Protein AF-A0A7Y6FH13-F1 (afdb_monomer_lite)

Secondary structure (DSSP, 8-state):
--------------S-------S-SS--HHHHHHHHHHS-SSGGG--S-HHHHHHHHHHHHHHHHHTSPPP-

Radius of gyration: 28.5 Å; chains: 1; bounding box: 38×63×66 Å

Structure (mmCIF, N/CA/C/O backbone):
data_AF-A0A7Y6FH13-F1
#
_entry.id   AF-A0A7Y6FH13-F1
#
loop_
_atom_site.group_PDB
_atom_site.id
_atom_site.type_symbol
_atom_site.label_atom_id
_atom_site.label_alt_id
_atom_site.label_comp_id
_atom_site.label_asym_id
_atom_site.label_entity_id
_atom_site.label_seq_id
_atom_site.pdbx_PDB_ins_code
_atom_site.Cartn_x
_atom_site.Cartn_y
_atom_site.Cartn_z
_atom_site.occupancy
_atom_site.B_iso_or_equiv
_atom_site.auth_seq_id
_atom_site.auth_comp_id
_atom_site.auth_asym_id
_atom_site.auth_atom_id
_atom_site.pdbx_PDB_model_num
ATOM 1 N N . MET A 1 1 ? 19.139 53.628 -51.979 1.00 41.25 1 MET A N 1
ATOM 2 C CA . MET A 1 1 ? 20.192 52.758 -51.418 1.00 41.25 1 MET A CA 1
ATOM 3 C C . MET A 1 1 ? 19.893 51.346 -51.878 1.00 41.25 1 MET A C 1
ATOM 5 O O . MET A 1 1 ? 18.775 50.901 -51.663 1.00 41.25 1 MET A O 1
ATOM 9 N N . ASN A 1 2 ? 20.829 50.732 -52.600 1.00 44.06 2 ASN A N 1
ATOM 10 C CA . ASN A 1 2 ? 20.714 49.379 -53.140 1.00 44.06 2 ASN A CA 1
ATOM 11 C C . ASN A 1 2 ? 21.233 48.389 -52.088 1.00 44.06 2 ASN A C 1
ATOM 13 O O . ASN A 1 2 ? 22.356 48.570 -51.626 1.00 44.06 2 ASN A O 1
ATOM 17 N N . TRP A 1 3 ? 20.434 47.391 -51.720 1.00 61.06 3 TRP A N 1
ATOM 18 C CA . TRP A 1 3 ? 20.872 46.229 -50.943 1.00 61.06 3 TRP A CA 1
ATOM 19 C C . TRP A 1 3 ? 20.476 44.994 -51.740 1.00 61.06 3 TRP A C 1
ATOM 21 O O . TRP A 1 3 ? 19.418 44.410 -51.536 1.00 61.06 3 TRP A O 1
ATOM 31 N N . ASP A 1 4 ? 21.319 44.691 -52.716 1.00 56.38 4 ASP A N 1
ATOM 32 C CA . ASP A 1 4 ? 21.306 43.458 -53.484 1.00 56.38 4 ASP A CA 1
ATOM 33 C C . ASP A 1 4 ? 22.523 42.672 -52.986 1.00 56.38 4 ASP A C 1
ATOM 35 O O . ASP A 1 4 ? 23.636 42.916 -53.441 1.00 56.38 4 ASP A O 1
ATOM 39 N N . GLU A 1 5 ? 22.342 41.831 -51.966 1.00 54.53 5 GLU A N 1
ATOM 40 C CA . GLU A 1 5 ? 23.303 40.778 -51.626 1.00 54.53 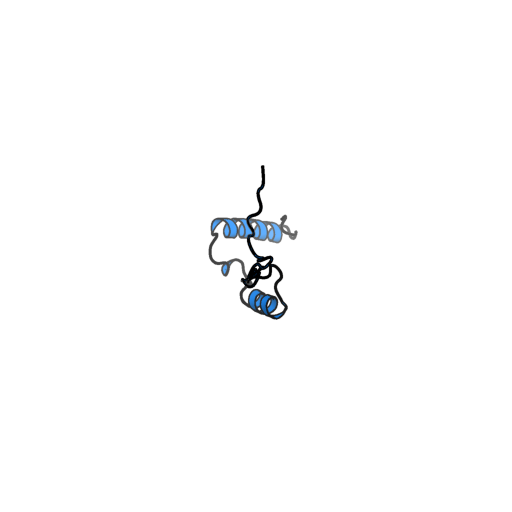5 GLU A CA 1
ATOM 41 C C . GLU A 1 5 ? 22.532 39.511 -51.249 1.00 54.53 5 GLU A C 1
ATOM 43 O O . GLU A 1 5 ? 21.916 39.374 -50.194 1.00 54.53 5 GLU A O 1
ATOM 48 N N . THR A 1 6 ? 22.550 38.599 -52.209 1.00 63.34 6 THR A N 1
ATOM 49 C CA . THR A 1 6 ? 22.097 37.216 -52.185 1.00 63.34 6 THR A CA 1
ATOM 50 C C . THR A 1 6 ? 22.716 36.414 -51.038 1.00 63.34 6 THR A C 1
ATOM 52 O O . THR A 1 6 ? 23.932 36.221 -51.007 1.00 63.34 6 THR A O 1
ATOM 55 N N . GLY A 1 7 ? 21.883 35.847 -50.169 1.00 55.31 7 GLY A N 1
ATOM 56 C CA . GLY A 1 7 ? 22.208 34.610 -49.459 1.00 55.31 7 GLY A CA 1
ATOM 57 C C . GLY A 1 7 ? 21.418 33.470 -50.105 1.00 55.31 7 GLY A C 1
ATOM 58 O O . GLY A 1 7 ? 20.191 33.577 -50.142 1.00 55.31 7 GLY A O 1
ATOM 59 N N . PRO A 1 8 ? 22.053 32.426 -50.665 1.00 51.88 8 PRO A N 1
ATOM 60 C CA . PRO A 1 8 ? 21.311 31.271 -51.140 1.00 51.88 8 PRO A CA 1
ATOM 61 C C . PRO A 1 8 ? 20.733 30.513 -49.940 1.00 51.88 8 PRO A C 1
ATOM 63 O O . PRO A 1 8 ? 21.427 30.258 -48.960 1.00 51.88 8 PRO A O 1
ATOM 66 N N . GLU A 1 9 ? 19.439 30.227 -50.045 1.00 58.84 9 GLU A N 1
ATOM 67 C CA . GLU A 1 9 ? 18.779 28.979 -49.660 1.00 58.84 9 GLU A CA 1
ATOM 68 C C . GLU A 1 9 ? 19.507 28.095 -48.635 1.00 58.84 9 GLU A C 1
ATOM 70 O O . GLU A 1 9 ? 20.488 27.444 -48.973 1.00 58.84 9 GLU A O 1
ATOM 75 N N . THR A 1 10 ? 18.918 27.956 -47.446 1.00 53.50 10 THR A N 1
ATOM 76 C CA . THR A 1 10 ? 18.652 26.634 -46.852 1.00 53.50 10 THR A CA 1
ATOM 77 C C . THR A 1 10 ? 17.424 26.752 -45.953 1.00 53.50 10 THR A C 1
ATOM 79 O O . THR A 1 10 ? 17.525 27.058 -44.765 1.00 53.50 10 THR A O 1
ATOM 82 N N . ASP A 1 11 ? 16.253 26.530 -46.542 1.00 59.66 11 ASP A N 1
ATOM 83 C CA . ASP A 1 11 ? 15.093 26.006 -45.824 1.00 59.66 11 ASP A CA 1
ATOM 84 C C . ASP A 1 11 ? 15.324 24.505 -45.620 1.00 59.66 11 ASP A C 1
ATOM 86 O O . ASP A 1 11 ? 14.807 23.699 -46.369 1.00 59.66 11 ASP A O 1
ATOM 90 N N . GLU A 1 12 ? 16.203 24.119 -44.696 1.00 61.31 12 GLU A N 1
ATOM 91 C CA . GLU A 1 12 ? 16.389 22.712 -44.333 1.00 61.31 12 GLU A CA 1
ATOM 92 C C . GLU A 1 12 ? 16.887 22.648 -42.882 1.00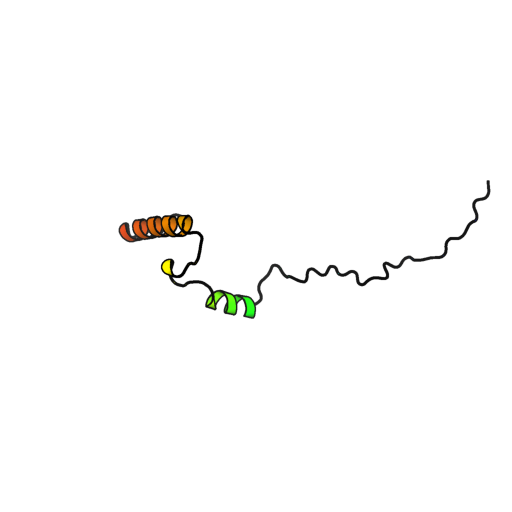 61.31 12 GLU A C 1
ATOM 94 O O . GLU A 1 12 ? 18.060 22.934 -42.614 1.00 61.31 12 GLU A O 1
ATOM 99 N N . PRO A 1 13 ? 16.068 22.232 -41.906 1.00 54.84 13 PRO A N 1
ATOM 100 C CA . PRO A 1 13 ? 16.624 21.582 -40.732 1.00 54.84 13 PRO A CA 1
ATOM 101 C C . PRO A 1 13 ? 17.270 20.255 -41.185 1.00 54.84 13 PRO A C 1
ATOM 103 O O . PRO A 1 13 ? 16.624 19.215 -41.183 1.00 54.84 13 PRO A O 1
ATOM 106 N N . THR A 1 14 ? 18.547 20.259 -41.598 1.00 60.75 14 THR A N 1
ATOM 107 C CA . THR A 1 14 ? 19.302 19.040 -41.980 1.00 60.75 14 THR A CA 1
ATOM 108 C C . THR A 1 14 ? 19.767 18.238 -40.755 1.00 60.75 14 THR A C 1
ATOM 110 O O . THR A 1 14 ? 20.936 17.889 -40.595 1.00 60.75 14 THR A O 1
ATOM 113 N N . GLY A 1 15 ? 18.839 17.935 -39.861 1.00 61.03 15 GLY A N 1
ATOM 114 C CA . GLY A 1 15 ? 19.002 16.921 -38.831 1.00 61.03 15 GLY A CA 1
ATOM 115 C C . GLY A 1 15 ? 17.719 16.108 -38.784 1.00 61.03 15 GLY A C 1
ATOM 116 O O .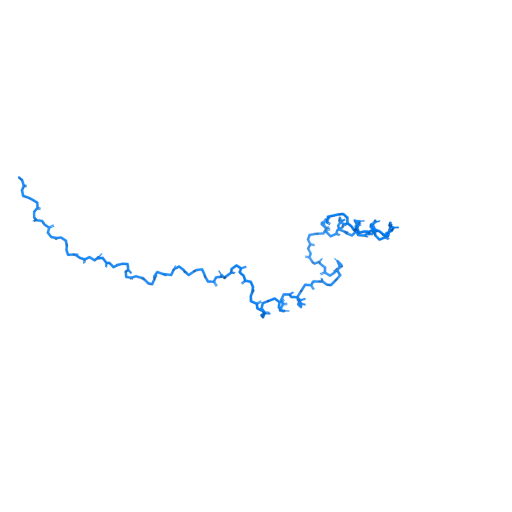 GLY A 1 15 ? 16.659 16.669 -39.067 1.00 61.03 15 GLY A O 1
ATOM 117 N N . PRO A 1 16 ? 17.759 14.811 -38.436 1.00 57.25 16 PRO A N 1
ATOM 118 C CA . PRO A 1 16 ? 16.522 14.129 -38.104 1.00 57.25 16 PRO A CA 1
ATOM 119 C C . PRO A 1 16 ? 15.883 14.976 -37.006 1.00 57.25 16 PRO A C 1
ATOM 121 O O . PRO A 1 16 ? 16.533 15.256 -35.993 1.00 57.25 16 PRO A O 1
ATOM 124 N N . VAL A 1 17 ? 14.660 15.460 -37.235 1.00 59.41 17 VAL A N 1
ATOM 125 C CA . VAL A 1 17 ? 13.853 16.050 -36.171 1.00 59.41 17 VAL A CA 1
ATOM 126 C C . VAL A 1 17 ? 13.485 14.874 -35.288 1.00 59.41 17 VAL A C 1
ATOM 128 O O . VAL A 1 17 ? 12.431 14.263 -35.421 1.00 59.41 17 VAL A O 1
ATOM 131 N N . PHE A 1 18 ? 14.436 14.482 -34.456 1.00 60.28 18 PHE A N 1
ATOM 132 C CA . PHE A 1 18 ? 14.194 13.608 -33.349 1.00 60.28 18 PHE A CA 1
ATOM 133 C C . PHE A 1 18 ? 13.351 14.431 -32.378 1.00 60.28 18 PHE A C 1
ATOM 135 O O . PHE A 1 18 ? 13.844 14.977 -31.394 1.00 60.28 18 PHE A O 1
ATOM 142 N N . ASP A 1 19 ? 12.045 14.464 -32.623 1.00 58.66 19 ASP A N 1
ATOM 143 C CA . ASP A 1 19 ? 11.085 14.385 -31.527 1.00 58.66 19 ASP A CA 1
ATOM 144 C C . ASP A 1 19 ? 11.245 12.972 -30.891 1.00 58.66 19 ASP A C 1
ATOM 146 O O . ASP A 1 19 ? 10.311 12.181 -30.826 1.00 58.66 19 ASP A O 1
ATOM 150 N N . ASP A 1 20 ? 12.484 12.599 -30.508 1.00 61.41 20 ASP A N 1
ATOM 151 C CA . ASP A 1 20 ? 12.872 11.317 -29.903 1.00 61.41 20 ASP A CA 1
ATOM 152 C C . ASP A 1 20 ? 12.547 11.405 -28.422 1.00 61.41 20 ASP A C 1
ATOM 154 O O . ASP A 1 20 ? 13.414 11.446 -27.539 1.00 61.41 20 ASP A O 1
ATOM 158 N N . ARG A 1 21 ? 11.262 11.390 -28.103 1.00 66.44 21 ARG A N 1
ATOM 159 C CA . ARG A 1 21 ? 10.903 10.796 -26.824 1.00 66.44 21 ARG A CA 1
ATOM 160 C C . ARG A 1 21 ? 11.088 9.290 -26.982 1.00 66.44 21 ARG A C 1
ATOM 162 O O . ARG A 1 21 ? 10.180 8.578 -27.373 1.00 66.44 21 ARG A O 1
ATOM 169 N N . LEU A 1 22 ? 12.304 8.833 -26.669 1.00 79.12 22 LEU A N 1
ATOM 170 C CA . LEU A 1 22 ? 12.713 7.422 -26.560 1.00 79.12 22 LEU A CA 1
ATOM 171 C C . LEU A 1 22 ? 11.873 6.609 -25.558 1.00 79.12 22 LEU A C 1
ATOM 173 O O . LEU A 1 22 ? 12.036 5.397 -25.465 1.00 79.12 22 LEU A O 1
ATOM 177 N N . VAL A 1 23 ? 11.033 7.278 -24.773 1.00 80.00 23 VAL A N 1
ATOM 178 C CA . VAL A 1 23 ? 10.176 6.697 -23.746 1.00 80.00 23 VAL A CA 1
ATOM 179 C C . VAL A 1 23 ? 8.741 7.097 -24.046 1.00 80.00 23 VAL A C 1
ATOM 181 O O . VAL A 1 23 ? 8.446 8.288 -24.194 1.00 80.00 23 VAL A O 1
ATOM 184 N N . ASP A 1 24 ? 7.872 6.094 -24.091 1.00 83.00 24 ASP A N 1
ATOM 185 C CA . ASP A 1 24 ? 6.428 6.274 -24.075 1.00 83.00 24 ASP A CA 1
ATOM 186 C C . ASP A 1 24 ? 5.931 6.385 -22.621 1.00 83.00 24 ASP A C 1
ATOM 188 O O . ASP A 1 24 ? 6.552 5.862 -21.693 1.00 83.00 24 ASP A O 1
ATOM 192 N N . ALA A 1 25 ? 4.850 7.133 -22.404 1.00 85.50 25 ALA A N 1
ATOM 193 C CA . ALA A 1 25 ? 4.217 7.241 -21.091 1.00 85.50 25 ALA A CA 1
ATOM 194 C C . ALA A 1 25 ? 3.279 6.059 -20.815 1.00 85.50 25 ALA A C 1
ATOM 196 O O . ALA A 1 25 ? 3.004 5.758 -19.651 1.00 85.50 25 ALA A O 1
ATOM 197 N N . ASP A 1 26 ? 2.785 5.422 -21.875 1.00 88.44 26 ASP A N 1
ATOM 198 C CA . ASP A 1 26 ? 1.919 4.260 -21.789 1.00 88.44 26 ASP A CA 1
ATOM 199 C C . ASP A 1 26 ? 2.757 2.974 -21.762 1.00 88.44 26 ASP A C 1
ATOM 201 O O . ASP A 1 26 ? 3.689 2.800 -22.544 1.00 88.44 26 ASP A O 1
ATOM 205 N N . ALA A 1 27 ? 2.407 2.062 -20.855 1.00 87.31 27 ALA A N 1
ATOM 206 C CA . ALA A 1 27 ? 2.974 0.720 -20.821 1.00 87.31 27 ALA A CA 1
ATOM 207 C C . ALA A 1 27 ? 2.256 -0.169 -21.840 1.00 87.31 27 ALA A C 1
ATOM 209 O O . ALA A 1 27 ? 1.019 -0.177 -21.900 1.00 87.31 27 ALA A O 1
ATOM 210 N N . ASP A 1 28 ? 3.007 -0.963 -22.601 1.00 89.56 28 ASP A N 1
ATOM 211 C CA . ASP A 1 28 ? 2.401 -1.974 -23.456 1.00 89.56 28 ASP A CA 1
ATOM 212 C C . ASP A 1 28 ? 1.994 -3.239 -22.664 1.00 89.56 28 ASP A C 1
ATOM 214 O O . ASP A 1 28 ? 2.077 -3.324 -21.429 1.00 89.56 28 ASP A O 1
ATOM 218 N N . GLY A 1 29 ? 1.444 -4.230 -23.371 1.00 90.88 29 GLY A N 1
ATOM 219 C CA . GLY A 1 29 ? 0.966 -5.463 -22.744 1.00 90.88 29 GLY A CA 1
ATOM 220 C C . GLY A 1 29 ? 2.082 -6.324 -22.143 1.00 90.88 29 GLY A C 1
ATOM 221 O O . GLY A 1 29 ? 1.837 -7.022 -21.155 1.00 90.88 29 GLY A O 1
ATOM 222 N N . GLU A 1 30 ? 3.285 -6.281 -22.715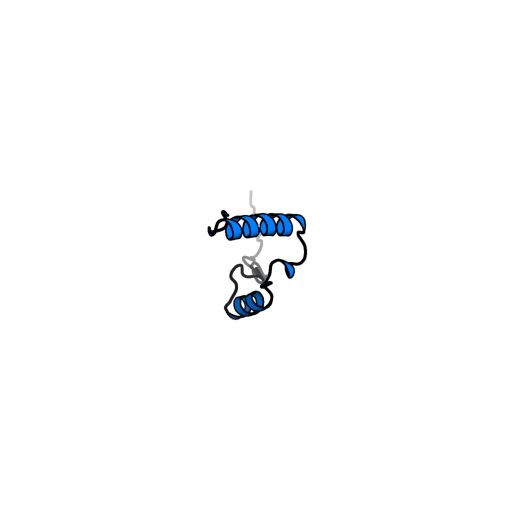 1.00 90.19 30 GLU A N 1
ATOM 223 C CA . GLU A 1 30 ? 4.452 -6.998 -22.204 1.00 90.19 30 GLU A CA 1
ATOM 224 C C . GLU A 1 30 ? 4.999 -6.286 -20.964 1.00 90.19 30 GLU A C 1
ATOM 226 O O . GLU A 1 30 ? 5.170 -6.930 -19.924 1.00 90.19 30 GLU A O 1
ATOM 231 N N . ASP A 1 31 ? 5.131 -4.958 -21.024 1.00 88.69 31 ASP A N 1
ATOM 232 C CA . ASP A 1 31 ? 5.536 -4.119 -19.891 1.00 88.69 31 ASP A CA 1
ATOM 233 C C . ASP A 1 31 ? 4.635 -4.352 -18.675 1.00 88.69 31 ASP A C 1
ATOM 235 O O . ASP A 1 31 ? 5.104 -4.634 -17.571 1.00 88.69 31 ASP A O 1
ATOM 239 N N . THR A 1 32 ? 3.315 -4.337 -18.884 1.00 89.25 32 THR A N 1
ATOM 240 C CA . THR A 1 32 ? 2.335 -4.560 -17.812 1.00 89.25 32 THR A CA 1
ATOM 241 C C . THR A 1 32 ? 2.489 -5.942 -17.171 1.00 89.25 32 THR A C 1
ATOM 243 O O . THR A 1 32 ? 2.372 -6.085 -15.950 1.00 89.25 32 THR A O 1
ATOM 246 N N . ALA A 1 33 ? 2.738 -6.977 -17.977 1.00 90.25 33 ALA A N 1
ATOM 247 C CA . ALA A 1 33 ? 2.903 -8.340 -17.483 1.00 90.25 33 ALA A CA 1
ATOM 248 C C . ALA A 1 33 ? 4.195 -8.495 -16.666 1.00 90.25 33 ALA A C 1
ATOM 250 O O . ALA A 1 33 ? 4.185 -9.134 -15.609 1.00 90.25 33 ALA A O 1
ATOM 251 N N . VAL A 1 34 ? 5.288 -7.881 -17.127 1.00 90.44 34 VAL A N 1
ATOM 252 C CA . VAL A 1 34 ? 6.571 -7.859 -16.417 1.00 90.44 34 VAL A CA 1
ATOM 253 C C . VAL A 1 34 ? 6.445 -7.085 -15.108 1.00 90.44 34 VAL A C 1
ATOM 255 O O . VAL A 1 34 ? 6.821 -7.600 -14.054 1.00 90.44 34 VAL A O 1
ATOM 258 N N . GLU A 1 35 ? 5.848 -5.894 -15.127 1.00 88.88 35 GLU A N 1
ATOM 259 C CA . GLU A 1 35 ? 5.610 -5.111 -13.915 1.00 88.88 35 GLU A CA 1
ATOM 260 C C . GLU A 1 35 ? 4.758 -5.867 -12.896 1.00 88.88 35 GLU A C 1
ATOM 262 O O . GLU A 1 35 ? 5.086 -5.892 -11.710 1.00 88.88 35 GLU A O 1
ATOM 267 N N . ALA A 1 36 ? 3.674 -6.509 -13.339 1.00 88.00 36 ALA A N 1
ATOM 268 C CA . ALA A 1 36 ? 2.807 -7.285 -12.459 1.00 88.00 36 ALA A CA 1
ATOM 269 C C . ALA A 1 36 ? 3.558 -8.433 -11.766 1.00 88.00 36 ALA A C 1
ATOM 271 O O . ALA A 1 36 ? 3.246 -8.755 -10.620 1.00 88.00 36 ALA A O 1
ATOM 272 N N . ALA A 1 37 ? 4.559 -9.024 -12.427 1.00 90.31 37 ALA A N 1
ATOM 273 C CA . ALA A 1 37 ? 5.411 -10.053 -11.837 1.00 90.31 37 ALA A CA 1
ATOM 274 C C . ALA A 1 37 ? 6.424 -9.495 -10.819 1.00 90.31 37 ALA A C 1
ATOM 276 O O . ALA A 1 37 ? 6.840 -10.226 -9.921 1.00 90.31 37 ALA A O 1
ATOM 277 N N . LEU A 1 38 ? 6.813 -8.221 -10.947 1.00 91.38 38 LEU A N 1
ATOM 278 C CA . LEU A 1 38 ? 7.763 -7.545 -10.055 1.00 91.38 38 LEU A CA 1
ATOM 279 C C . LEU A 1 38 ? 7.097 -6.863 -8.853 1.00 91.38 38 LEU A C 1
ATOM 281 O O . LEU A 1 38 ? 7.771 -6.578 -7.862 1.00 91.38 38 LEU A O 1
ATOM 285 N N . ARG A 1 39 ? 5.791 -6.577 -8.922 1.00 92.25 39 ARG A N 1
ATOM 286 C CA . ARG A 1 39 ? 5.061 -5.933 -7.825 1.00 92.25 39 ARG A CA 1
ATOM 287 C C . ARG A 1 39 ? 4.989 -6.862 -6.601 1.00 92.25 39 ARG A C 1
ATOM 289 O O . ARG A 1 39 ? 4.593 -8.021 -6.745 1.00 92.25 39 ARG A O 1
ATOM 296 N N . PRO A 1 40 ? 5.325 -6.364 -5.398 1.00 93.06 40 PRO A N 1
ATOM 297 C CA . PRO A 1 40 ? 5.220 -7.147 -4.172 1.00 93.06 40 PRO A CA 1
ATOM 298 C C . PRO A 1 40 ? 3.765 -7.543 -3.914 1.00 93.06 40 PRO A C 1
ATOM 300 O O . PRO A 1 40 ? 2.846 -6.747 -4.128 1.00 93.06 40 PRO A O 1
ATOM 303 N N . LYS A 1 41 ? 3.556 -8.783 -3.469 1.00 92.12 41 LYS A N 1
ATOM 304 C CA . LYS A 1 41 ? 2.225 -9.328 -3.168 1.00 92.12 41 LYS A CA 1
ATOM 305 C C . LYS A 1 41 ? 1.798 -8.962 -1.760 1.00 92.12 41 LYS A C 1
ATOM 307 O O . LYS A 1 41 ? 0.622 -8.682 -1.529 1.00 92.12 41 LYS A O 1
ATOM 312 N N . ASP A 1 42 ? 2.765 -8.938 -0.852 1.00 92.19 42 ASP A N 1
ATOM 313 C CA . ASP A 1 42 ? 2.578 -8.576 0.539 1.00 92.19 42 ASP A CA 1
ATOM 314 C C . ASP A 1 42 ? 3.328 -7.289 0.883 1.00 92.19 42 ASP A C 1
ATOM 316 O O . ASP A 1 42 ? 4.398 -6.981 0.358 1.00 92.19 42 ASP A O 1
ATOM 320 N N . LEU A 1 43 ? 2.780 -6.533 1.836 1.00 91.94 43 LEU A N 1
ATOM 321 C CA . LEU A 1 43 ? 3.381 -5.279 2.297 1.00 91.94 43 LEU A CA 1
ATOM 322 C C . LEU A 1 43 ? 4.766 -5.493 2.942 1.00 91.94 43 LEU A C 1
ATOM 324 O O . LEU A 1 43 ? 5.571 -4.568 3.011 1.00 91.94 43 LEU A O 1
ATOM 328 N N . GLU A 1 44 ? 5.058 -6.712 3.397 1.00 91.50 44 GLU A N 1
ATOM 329 C CA . GLU A 1 44 ? 6.359 -7.115 3.942 1.00 91.50 44 GLU A CA 1
ATOM 330 C C . GLU A 1 44 ? 7.449 -7.223 2.866 1.00 91.50 44 GLU A C 1
ATOM 332 O O . GLU A 1 44 ? 8.618 -6.985 3.162 1.00 91.50 44 GLU A O 1
ATOM 337 N N . GLU A 1 45 ? 7.069 -7.526 1.622 1.00 92.88 45 GLU A N 1
ATOM 338 C CA . GLU A 1 45 ? 7.972 -7.610 0.468 1.00 92.88 45 GLU A CA 1
ATOM 339 C C . GLU A 1 45 ? 8.281 -6.223 -0.122 1.00 92.88 45 GLU A C 1
ATOM 341 O O . GLU A 1 45 ? 9.153 -6.085 -0.981 1.00 92.88 45 GLU A O 1
ATOM 346 N N . PHE A 1 46 ? 7.573 -5.179 0.326 1.00 92.81 46 PHE A N 1
ATOM 347 C CA . PHE A 1 46 ? 7.776 -3.815 -0.142 1.00 92.81 46 PHE A CA 1
ATOM 348 C C . PHE A 1 46 ? 9.094 -3.244 0.394 1.00 92.81 46 PHE A C 1
ATOM 350 O O . PHE A 1 46 ? 9.251 -2.984 1.591 1.00 92.81 46 PHE A O 1
ATOM 357 N N . VAL A 1 47 ? 10.053 -3.038 -0.510 1.00 92.06 47 VAL A N 1
ATOM 358 C CA . VAL A 1 47 ? 11.396 -2.559 -0.173 1.00 92.06 47 VAL A CA 1
ATOM 359 C C . VAL A 1 47 ? 11.445 -1.030 -0.185 1.00 92.06 47 VAL A C 1
ATOM 361 O O . VAL A 1 47 ? 11.099 -0.383 -1.171 1.00 92.06 47 VAL A O 1
ATOM 364 N N . GLY A 1 48 ? 11.959 -0.447 0.900 1.00 92.56 48 GLY A N 1
ATOM 365 C CA . GLY A 1 48 ? 12.077 1.002 1.065 1.00 92.56 48 GLY A CA 1
ATOM 366 C C . GLY A 1 48 ? 10.828 1.650 1.672 1.00 92.56 48 GLY A C 1
ATOM 367 O O . GLY A 1 48 ? 9.885 0.977 2.072 1.00 92.56 48 GLY A O 1
ATOM 368 N N . GLN A 1 49 ? 10.858 2.982 1.795 1.00 93.31 49 GLN A N 1
ATOM 369 C CA . GLN A 1 49 ? 9.776 3.804 2.368 1.00 93.31 49 GLN A CA 1
ATOM 370 C C . GLN A 1 49 ? 9.191 3.258 3.687 1.00 93.31 49 GLN A C 1
ATOM 372 O O . GLN A 1 49 ? 7.9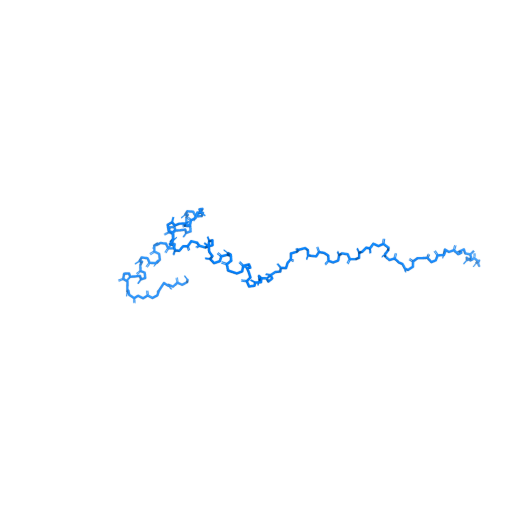76 3.177 3.860 1.00 93.31 49 GLN A O 1
ATOM 377 N N . GLU A 1 50 ? 10.059 2.909 4.639 1.00 94.38 50 GLU A N 1
ATOM 378 C CA . GLU A 1 50 ? 9.685 2.241 5.896 1.00 94.38 50 GLU A CA 1
ATOM 379 C C . GLU A 1 50 ? 8.506 2.911 6.620 1.00 94.38 50 GLU A C 1
ATOM 381 O O . GLU A 1 50 ? 7.529 2.246 6.952 1.00 94.38 50 GLU A O 1
ATOM 386 N N . LYS A 1 51 ? 8.538 4.241 6.753 1.00 95.19 51 LYS A N 1
ATOM 387 C CA . LYS A 1 51 ? 7.462 5.016 7.384 1.00 95.19 51 LYS A CA 1
ATOM 388 C C . LYS A 1 51 ? 6.107 4.855 6.684 1.00 95.19 51 LYS A C 1
ATOM 390 O O . LYS A 1 51 ? 5.081 4.781 7.352 1.00 95.19 51 LYS A O 1
ATOM 395 N N . VAL A 1 52 ? 6.087 4.820 5.352 1.00 94.75 52 VAL A N 1
ATOM 396 C CA . VAL A 1 52 ? 4.846 4.655 4.575 1.00 94.75 52 VAL A CA 1
ATOM 397 C C . VAL A 1 52 ? 4.309 3.241 4.764 1.00 94.75 52 VAL A C 1
ATOM 399 O O . VAL A 1 52 ? 3.122 3.062 5.027 1.00 94.75 52 VAL A O 1
ATOM 402 N N . ARG A 1 53 ? 5.195 2.242 4.711 1.00 94.38 53 ARG A N 1
ATOM 403 C CA . ARG A 1 53 ? 4.857 0.837 4.951 1.00 94.38 53 ARG A CA 1
ATOM 404 C C . ARG A 1 53 ? 4.224 0.634 6.332 1.00 94.38 53 ARG A C 1
ATOM 406 O O . ARG A 1 53 ? 3.194 -0.019 6.435 1.00 94.38 53 ARG A O 1
ATOM 413 N N . GLU A 1 54 ? 4.781 1.240 7.378 1.00 94.38 54 GLU A N 1
ATOM 414 C CA . GLU A 1 54 ? 4.222 1.183 8.738 1.00 94.38 54 GLU A CA 1
ATOM 415 C C . GLU A 1 54 ? 2.838 1.836 8.843 1.00 94.38 54 GLU A C 1
ATOM 417 O O . GLU A 1 54 ? 1.939 1.308 9.499 1.00 94.38 54 GLU A O 1
ATOM 422 N N . GLN A 1 55 ? 2.645 2.982 8.187 1.00 95.38 55 GLN A N 1
ATOM 423 C CA . GLN A 1 55 ? 1.352 3.665 8.171 1.00 95.38 55 GLN A CA 1
ATOM 424 C C . GLN A 1 55 ? 0.287 2.832 7.455 1.00 95.38 55 GLN A C 1
ATOM 426 O O . GLN A 1 55 ? -0.815 2.670 7.980 1.00 95.38 55 GLN A O 1
ATOM 431 N N . LEU A 1 56 ? 0.623 2.268 6.292 1.00 94.62 56 LEU A N 1
ATOM 432 C CA . LEU A 1 56 ? -0.265 1.376 5.550 1.00 94.62 56 LEU A CA 1
ATOM 433 C C . LEU A 1 56 ? -0.611 0.131 6.369 1.00 94.62 56 LEU A C 1
ATOM 435 O O . LEU A 1 56 ? -1.780 -0.236 6.460 1.00 94.62 56 LEU A O 1
ATOM 439 N N . ASP A 1 57 ? 0.373 -0.479 7.027 1.00 94.56 57 ASP A N 1
ATOM 440 C CA . ASP A 1 57 ? 0.161 -1.637 7.893 1.00 94.56 57 ASP A CA 1
ATOM 441 C C . ASP A 1 57 ? -0.823 -1.325 9.035 1.00 94.56 57 ASP A C 1
ATOM 443 O O . ASP A 1 57 ? -1.775 -2.077 9.262 1.00 94.56 57 ASP A O 1
ATOM 447 N N . LEU A 1 58 ? -0.666 -0.175 9.700 1.00 94.50 58 LEU A N 1
ATOM 448 C CA . LEU A 1 58 ? -1.582 0.273 10.749 1.00 94.50 58 LEU A CA 1
ATOM 449 C C . LEU A 1 58 ? -3.015 0.456 10.225 1.00 94.50 58 LEU A C 1
ATOM 451 O O . LEU A 1 58 ? -3.966 -0.014 10.857 1.00 94.50 58 LEU A O 1
ATOM 455 N N . VAL A 1 59 ? -3.179 1.115 9.073 1.00 95.06 59 VAL A N 1
ATOM 456 C CA . VAL A 1 59 ? -4.493 1.358 8.455 1.00 95.06 59 VAL A CA 1
ATOM 457 C C . VAL A 1 59 ? -5.160 0.040 8.067 1.00 95.06 59 VAL A C 1
ATOM 459 O O . VAL A 1 59 ? -6.313 -0.197 8.439 1.00 95.06 59 VAL A O 1
ATOM 462 N N . LEU A 1 60 ? -4.432 -0.851 7.388 1.00 93.75 60 LEU A N 1
ATOM 463 C CA . LEU A 1 60 ? -4.940 -2.152 6.953 1.00 93.75 60 LEU A CA 1
ATOM 464 C C . LEU A 1 60 ? -5.322 -3.036 8.144 1.00 93.75 60 LEU A C 1
ATOM 466 O O . LEU A 1 60 ? -6.384 -3.663 8.128 1.00 93.75 60 LEU A O 1
ATOM 470 N N . LYS A 1 61 ? -4.508 -3.062 9.206 1.00 93.94 61 LYS A N 1
ATOM 471 C CA . LYS A 1 61 ? -4.827 -3.787 10.445 1.00 93.94 61 LYS A CA 1
ATOM 472 C C . LYS A 1 61 ? -6.091 -3.247 11.102 1.00 93.94 61 LYS A C 1
ATOM 474 O O . LYS A 1 61 ? -6.960 -4.027 11.491 1.00 93.94 61 LYS A O 1
ATOM 479 N N . ALA A 1 62 ? -6.227 -1.927 11.192 1.00 94.75 62 ALA A N 1
ATOM 480 C CA . ALA A 1 62 ? -7.394 -1.298 11.795 1.00 94.75 62 ALA A CA 1
ATOM 481 C C . ALA A 1 62 ? -8.674 -1.551 10.974 1.00 94.75 62 ALA A C 1
ATOM 483 O O . ALA A 1 62 ? -9.725 -1.834 11.547 1.00 94.75 62 ALA A O 1
ATOM 484 N N . ALA A 1 63 ? -8.586 -1.501 9.644 1.00 95.50 63 ALA A N 1
ATOM 485 C CA . ALA A 1 63 ? -9.686 -1.815 8.735 1.00 95.50 63 ALA A CA 1
ATOM 486 C C . ALA A 1 63 ? -10.132 -3.280 8.859 1.00 95.50 63 ALA A C 1
ATOM 488 O O . ALA A 1 63 ? -11.311 -3.552 9.097 1.00 95.50 63 ALA A O 1
ATOM 489 N N . ARG A 1 64 ? -9.170 -4.217 8.832 1.00 93.94 64 ARG A N 1
ATOM 490 C CA . ARG A 1 64 ? -9.416 -5.650 9.060 1.00 93.94 64 ARG A CA 1
ATOM 491 C C . ARG A 1 64 ? -10.091 -5.904 10.407 1.00 93.94 64 ARG A C 1
ATOM 493 O O . ARG A 1 64 ? -11.067 -6.644 10.456 1.00 93.94 64 ARG A O 1
ATOM 500 N N . ALA A 1 65 ? -9.624 -5.262 11.479 1.00 94.62 65 ALA A N 1
ATOM 501 C CA . ALA A 1 65 ? -10.207 -5.407 12.814 1.00 94.62 65 ALA A CA 1
ATOM 502 C C . ALA A 1 65 ? -11.666 -4.920 12.892 1.00 94.62 65 ALA A C 1
ATOM 504 O O . ALA A 1 65 ? -12.453 -5.457 13.668 1.00 94.62 65 ALA A O 1
ATOM 505 N N . ARG A 1 66 ? -12.038 -3.924 12.080 1.00 95.38 66 ARG A N 1
ATOM 506 C CA . ARG A 1 66 ? -13.413 -3.412 11.982 1.00 95.38 66 ARG A CA 1
ATOM 507 C C . ARG A 1 66 ? -14.288 -4.186 10.991 1.00 95.38 66 ARG A C 1
ATOM 509 O O . ARG A 1 66 ? -15.488 -3.936 10.951 1.00 95.38 66 ARG A O 1
ATOM 516 N N . GLY A 1 67 ? -13.716 -5.082 10.183 1.00 94.56 67 GLY A N 1
ATOM 517 C CA . GLY A 1 67 ? -14.428 -5.733 9.077 1.00 94.56 67 GLY A CA 1
ATOM 518 C C . GLY A 1 67 ? -14.867 -4.756 7.979 1.00 94.56 67 GLY A C 1
ATOM 519 O O . GLY A 1 67 ? -15.840 -5.020 7.279 1.00 94.56 67 GLY A O 1
ATOM 520 N N . ALA A 1 68 ? -14.177 -3.621 7.853 1.00 91.56 68 ALA A N 1
AT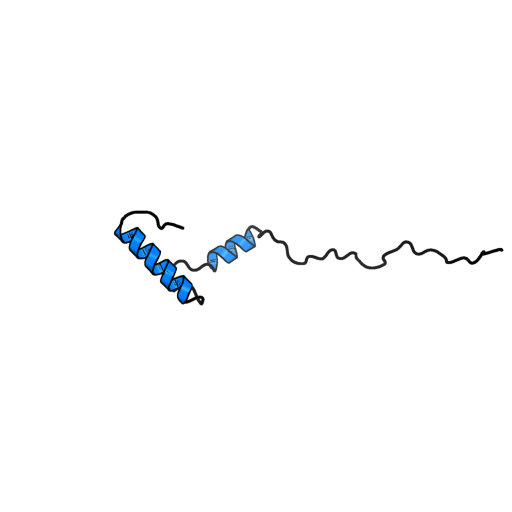OM 521 C CA . ALA A 1 68 ? -14.452 -2.582 6.867 1.00 91.56 68 ALA A CA 1
ATOM 522 C C . ALA A 1 68 ? -13.274 -2.447 5.894 1.00 91.56 68 ALA A C 1
ATOM 524 O O . ALA A 1 68 ? -12.172 -2.934 6.158 1.00 91.56 68 ALA A O 1
ATOM 525 N N . THR A 1 69 ? -13.495 -1.778 4.766 1.00 92.25 69 THR A N 1
ATOM 526 C CA . THR A 1 69 ? -12.407 -1.392 3.864 1.00 92.25 69 THR A CA 1
ATOM 527 C C . THR A 1 69 ? -11.490 -0.379 4.546 1.00 92.25 69 THR A C 1
ATOM 529 O O . THR A 1 69 ? -11.929 0.387 5.406 1.00 92.25 69 THR A O 1
ATOM 532 N N . ALA A 1 70 ? -10.205 -0.393 4.192 1.00 89.75 70 ALA A N 1
ATOM 533 C CA . ALA A 1 70 ? -9.319 0.702 4.557 1.00 89.75 70 ALA A CA 1
ATOM 534 C C . ALA A 1 70 ? -9.796 1.977 3.858 1.00 89.75 70 ALA A C 1
ATOM 536 O O . ALA A 1 70 ? -10.175 1.935 2.689 1.00 89.75 70 ALA A O 1
ATOM 537 N N . ASP A 1 71 ? -9.820 3.078 4.600 1.00 80.50 71 ASP A N 1
ATOM 538 C CA . ASP A 1 71 ? -10.062 4.392 4.025 1.00 80.50 71 ASP A CA 1
ATOM 539 C C . ASP A 1 71 ? -8.741 4.910 3.446 1.00 80.50 71 ASP A C 1
ATOM 541 O O . ASP A 1 71 ? -7.749 4.984 4.178 1.00 80.50 71 ASP A O 1
ATOM 545 N N . HIS A 1 72 ? -8.795 5.295 2.164 1.00 59.16 72 HIS A N 1
ATOM 546 C CA . HIS A 1 72 ? -7.700 5.735 1.283 1.00 59.16 72 HIS A CA 1
ATOM 547 C C . HIS A 1 72 ? -6.828 4.620 0.696 1.00 59.16 72 HIS A C 1
ATOM 549 O O . HIS A 1 72 ? -6.095 3.942 1.449 1.00 59.16 72 HIS A O 1
#

pLDDT: mean 80.92, std 16.32, range [41.25, 95.5]

Foldseek 3Di:
DDDDDDDDDDPDPPDPPPPPPVDDPDDDPVRVVVVVVVDDPDLVPDPDPVVVSVVVVVQCVVCVVVVHDRDD

Sequence (72 aa):
MNWDETGPETDEPTGPVFDDRLVDADADGEDTAVEAALRPKDLEEFVGQEKVREQLDLVLKAARARGATADH